Protein AF-K2AJX0-F1 (afdb_monomer)

pLDDT: mean 92.77, std 10.37, range [43.53, 98.56]

Solvent-accessible surface area (backbone atoms only — not comparable to full-atom values): 5645 Å² total; per-residue (Å²): 130,86,60,55,68,61,52,51,39,52,53,49,68,77,39,50,84,44,48,77,87,63,89,62,63,85,75,61,49,71,62,58,52,49,54,27,32,65,66,63,42,57,70,66,51,45,53,52,50,37,73,65,60,33,61,72,53,50,50,53,48,50,52,63,46,68,73,42,97,71,57,95,62,52,71,67,46,52,54,51,51,52,53,51,51,53,54,51,55,61,73,64,70,123

Foldseek 3Di:
DDDLLVLLLVLCVVPCQLPVPDPDSSPDDLLSSLQSCLAGNDPVSVVSNCVSQPLVRSVVSLVVQVPDPDHPHDPVSNVVVVVVSVVVVVVPPD

Mean predicted aligned error: 3.73 Å

Sequence (94 aa):
MQNTRSQLTNFIKSRPYLIWYVKNYQKLSAESIVEHTLNYGDWDDVQKLLSILGIKKTTSIFNKQIDRQRINYRPEVINYFKLYFAHKNKLMKV

Structure (mmCIF, N/CA/C/O backbone):
data_AF-K2AJX0-F1
#
_entry.id   AF-K2AJX0-F1
#
loop_
_atom_site.group_PDB
_atom_site.id
_atom_site.type_symbol
_atom_site.label_atom_id
_atom_site.label_alt_id
_atom_site.label_comp_id
_atom_site.label_asym_id
_atom_site.label_entity_id
_atom_site.label_seq_id
_atom_site.pdbx_PDB_ins_code
_atom_site.Cartn_x
_atom_site.Cartn_y
_atom_site.Cartn_z
_atom_site.occupancy
_atom_site.B_iso_or_equiv
_atom_site.auth_seq_id
_atom_site.auth_comp_id
_atom_site.auth_asym_id
_atom_site.auth_atom_id
_atom_site.pdbx_PDB_model_num
ATOM 1 N N . MET A 1 1 ? -18.753 14.095 -5.152 1.00 43.53 1 MET A N 1
ATOM 2 C CA . MET A 1 1 ? -17.381 13.543 -5.073 1.00 43.53 1 MET A CA 1
ATOM 3 C C . MET A 1 1 ? -17.297 12.684 -3.819 1.00 43.53 1 MET A C 1
ATOM 5 O O . MET A 1 1 ? -17.552 13.213 -2.744 1.00 43.53 1 MET A O 1
ATOM 9 N N . GLN A 1 2 ? -17.047 11.373 -3.921 1.00 53.75 2 GLN A N 1
ATOM 10 C CA . GLN A 1 2 ? -16.841 10.556 -2.716 1.00 53.75 2 GLN A CA 1
ATOM 11 C C . GLN A 1 2 ? -15.562 11.001 -1.990 1.00 53.75 2 GLN A C 1
ATOM 13 O O . GLN A 1 2 ? -14.542 11.281 -2.614 1.00 53.75 2 GLN A O 1
ATOM 18 N N . ASN A 1 3 ? -15.629 11.093 -0.663 1.00 85.12 3 ASN A N 1
ATOM 19 C CA . ASN A 1 3 ? -14.509 11.505 0.177 1.00 85.12 3 ASN A CA 1
ATOM 20 C C . ASN A 1 3 ? -13.492 10.351 0.306 1.00 85.12 3 ASN A C 1
ATOM 22 O O . ASN A 1 3 ? -13.686 9.441 1.116 1.00 85.12 3 ASN A O 1
ATOM 26 N N . THR A 1 4 ? -12.396 10.400 -0.460 1.00 88.38 4 THR A N 1
ATOM 27 C CA . THR A 1 4 ? -11.325 9.381 -0.475 1.00 88.38 4 THR A CA 1
ATOM 28 C C . THR A 1 4 ? -10.775 9.069 0.918 1.00 88.38 4 THR A C 1
ATOM 30 O O . THR A 1 4 ? -10.480 7.914 1.222 1.00 88.38 4 THR A O 1
ATOM 33 N N . ARG A 1 5 ? -10.676 10.069 1.807 1.00 89.00 5 ARG A N 1
ATOM 34 C CA . ARG A 1 5 ? -10.203 9.859 3.185 1.00 89.00 5 ARG A CA 1
ATOM 35 C C . ARG A 1 5 ? -11.154 8.951 3.961 1.00 89.00 5 ARG A C 1
ATOM 37 O O . ARG A 1 5 ? -10.699 8.023 4.620 1.00 89.00 5 ARG A O 1
ATOM 44 N N . SER A 1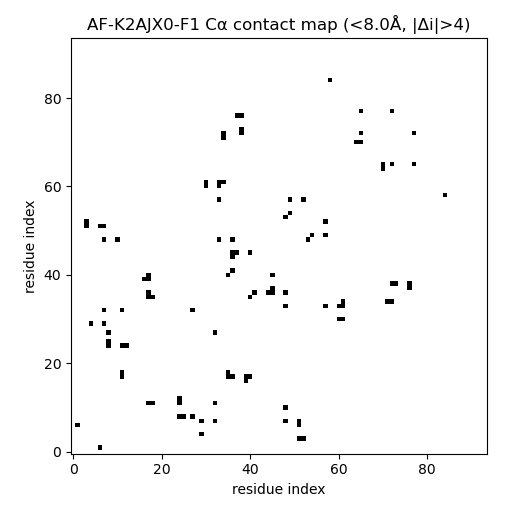 6 ? -12.461 9.192 3.851 1.00 91.56 6 SER A N 1
ATOM 45 C CA . SER A 1 6 ? -13.479 8.347 4.487 1.00 91.56 6 SER A CA 1
ATOM 46 C C . SER A 1 6 ? -13.430 6.914 3.947 1.00 91.56 6 SER A C 1
ATOM 48 O O . SER A 1 6 ? -13.449 5.965 4.729 1.00 91.56 6 SER A O 1
ATOM 50 N N . GLN A 1 7 ? -13.263 6.747 2.630 1.00 95.31 7 GLN A N 1
ATOM 51 C CA . GLN A 1 7 ? -13.135 5.425 2.007 1.00 95.31 7 GLN A CA 1
ATOM 52 C C . GLN A 1 7 ? -11.892 4.668 2.489 1.00 95.31 7 GLN A C 1
ATOM 54 O O . GLN A 1 7 ? -12.000 3.490 2.815 1.00 95.31 7 GLN A O 1
ATOM 59 N N . LEU A 1 8 ? -10.740 5.336 2.603 1.00 95.12 8 LEU A N 1
ATOM 60 C CA . LEU A 1 8 ? -9.518 4.740 3.152 1.00 95.12 8 LEU A CA 1
ATOM 61 C C . LEU A 1 8 ? -9.665 4.356 4.624 1.00 95.12 8 LEU A C 1
ATOM 63 O O . LEU A 1 8 ? -9.253 3.270 5.026 1.00 95.12 8 LEU A O 1
ATOM 67 N N . THR A 1 9 ? -10.282 5.224 5.429 1.00 93.88 9 THR A N 1
ATOM 68 C CA . THR A 1 9 ? -10.565 4.916 6.834 1.00 93.88 9 THR A CA 1
ATOM 69 C C . THR A 1 9 ? -11.487 3.701 6.957 1.00 93.88 9 THR A C 1
ATOM 71 O O . THR A 1 9 ? -11.256 2.852 7.812 1.00 93.88 9 THR A O 1
ATOM 74 N N . ASN A 1 10 ? -12.506 3.575 6.106 1.00 95.19 10 ASN A N 1
ATOM 75 C CA . ASN A 1 10 ? -13.395 2.411 6.115 1.00 95.19 10 ASN A CA 1
ATOM 76 C C . ASN A 1 10 ? -12.685 1.145 5.613 1.00 95.19 10 ASN A C 1
ATOM 78 O O . ASN A 1 10 ? -12.835 0.084 6.215 1.00 95.19 10 ASN A O 1
ATOM 82 N N . PHE A 1 11 ? -11.865 1.270 4.568 1.00 96.69 11 PHE A N 1
ATOM 83 C CA . PHE A 1 11 ? -11.037 0.188 4.040 1.00 96.69 11 PHE A CA 1
ATOM 84 C C . PHE A 1 11 ? -10.149 -0.416 5.131 1.00 96.69 11 PHE A C 1
ATOM 86 O O . PHE A 1 11 ? -10.227 -1.620 5.371 1.00 96.69 11 PHE A O 1
ATOM 93 N N . ILE A 1 12 ? -9.388 0.412 5.853 1.00 95.88 12 ILE A N 1
ATOM 94 C CA . ILE A 1 12 ? -8.466 -0.092 6.875 1.00 95.88 12 ILE A CA 1
ATOM 95 C C . ILE A 1 12 ? -9.198 -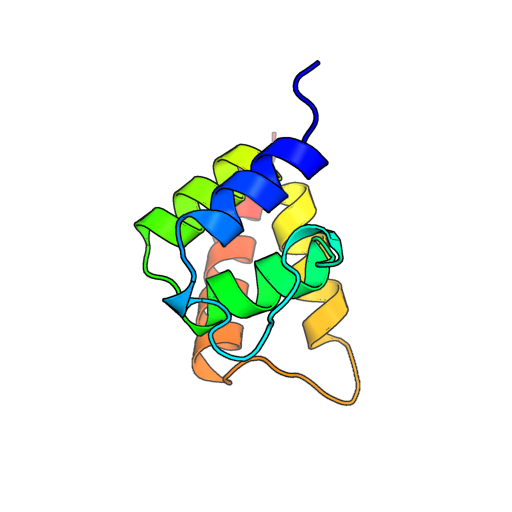0.605 8.124 1.00 95.88 12 ILE A C 1
ATOM 97 O O . ILE A 1 12 ? -8.801 -1.617 8.689 1.00 95.88 12 ILE A O 1
ATOM 101 N N . LYS A 1 13 ? -10.324 0.015 8.513 1.00 94.56 13 LYS A N 1
ATOM 102 C CA . LYS A 1 13 ? -11.174 -0.481 9.613 1.00 94.56 13 LYS A CA 1
ATOM 103 C C . LYS A 1 13 ? -11.685 -1.900 9.363 1.00 94.56 13 LYS A C 1
ATOM 105 O O . LYS A 1 13 ? -11.779 -2.677 10.303 1.00 94.56 13 LYS A O 1
ATOM 110 N N . SER A 1 14 ? -12.013 -2.227 8.112 1.00 95.75 14 SER A N 1
ATOM 111 C CA . SER A 1 14 ? -12.462 -3.573 7.728 1.00 95.75 14 SER A CA 1
ATOM 112 C C . SER A 1 14 ? -11.331 -4.605 7.625 1.00 95.75 14 SER A C 1
ATOM 114 O O . SER A 1 14 ? -11.610 -5.786 7.461 1.00 95.75 14 SER A O 1
ATOM 116 N N . ARG A 1 15 ? -10.066 -4.171 7.706 1.00 96.50 15 ARG A N 1
ATOM 117 C CA . ARG A 1 15 ? -8.868 -4.995 7.477 1.00 96.50 15 ARG A CA 1
ATOM 118 C C . ARG A 1 15 ? -7.828 -4.784 8.585 1.00 96.50 15 ARG A C 1
ATOM 120 O O . ARG A 1 15 ? -6.713 -4.337 8.312 1.00 96.50 15 ARG A O 1
ATOM 127 N N . PRO A 1 16 ? -8.165 -5.081 9.852 1.00 94.44 16 PRO A N 1
ATOM 128 C CA . PRO A 1 16 ? -7.268 -4.828 10.980 1.00 94.44 16 PRO A CA 1
ATOM 129 C C . PRO A 1 16 ? -5.952 -5.616 10.891 1.00 94.44 16 PRO A C 1
ATOM 131 O O . PRO A 1 16 ? -4.936 -5.150 11.399 1.00 94.44 16 PRO A O 1
ATOM 134 N N . TYR A 1 17 ? -5.938 -6.764 10.200 1.00 95.88 17 TYR A N 1
ATOM 135 C CA . TYR A 1 17 ? -4.728 -7.565 9.968 1.00 95.88 17 TYR A CA 1
ATOM 136 C C . TYR A 1 17 ? -3.658 -6.827 9.157 1.00 95.88 17 TYR A C 1
ATOM 138 O O . TYR A 1 17 ? -2.480 -7.131 9.305 1.00 95.88 17 TYR A O 1
ATOM 146 N N . LEU A 1 18 ? -4.031 -5.825 8.354 1.00 96.69 18 LEU A N 1
ATOM 147 C CA . LEU A 1 18 ? -3.054 -4.997 7.650 1.00 96.69 18 LEU A CA 1
ATOM 148 C C . LEU A 1 18 ? -2.260 -4.116 8.616 1.00 96.69 18 LEU A C 1
ATOM 150 O O . LEU A 1 18 ? -1.164 -3.694 8.276 1.00 96.69 18 LEU A 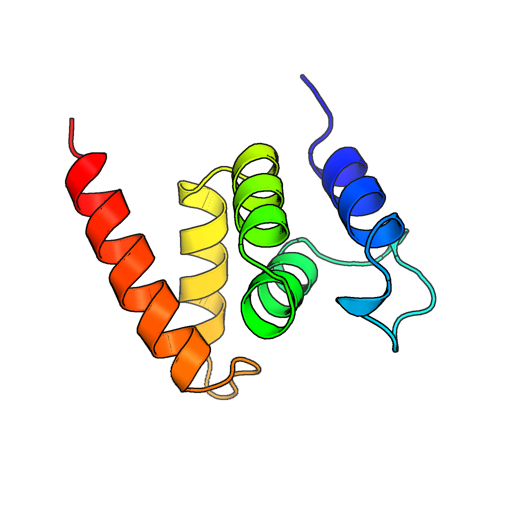O 1
ATOM 154 N N . ILE A 1 19 ? -2.793 -3.801 9.802 1.00 93.50 19 ILE A N 1
ATOM 155 C CA . ILE A 1 19 ? -2.179 -2.833 10.715 1.00 93.50 19 ILE A CA 1
ATOM 156 C C . ILE A 1 19 ? -2.475 -3.135 12.194 1.00 93.50 19 ILE A C 1
ATOM 158 O O . ILE A 1 19 ? -2.932 -2.288 12.963 1.00 93.50 19 ILE A O 1
ATOM 162 N N . TRP A 1 20 ? -2.171 -4.365 12.611 1.00 91.81 20 TRP A N 1
ATOM 163 C CA . TRP A 1 20 ? -2.553 -4.935 13.914 1.00 91.81 20 TRP A CA 1
ATOM 164 C C . TRP A 1 20 ? -2.097 -4.139 15.151 1.00 91.81 20 TRP A C 1
ATOM 166 O O . TRP A 1 20 ? -2.663 -4.294 16.230 1.00 91.81 20 TRP A O 1
ATOM 176 N N . TYR A 1 21 ? -1.080 -3.284 15.023 1.00 87.69 21 TYR A N 1
ATOM 177 C CA . TYR A 1 21 ? -0.497 -2.518 16.130 1.00 87.69 21 TYR A CA 1
ATOM 178 C C . TYR A 1 21 ? -1.087 -1.104 16.296 1.00 87.69 21 TYR A C 1
ATOM 180 O O . TYR A 1 21 ? -0.768 -0.412 17.267 1.00 87.69 21 TYR A O 1
ATOM 188 N N . VAL A 1 22 ? -1.951 -0.645 15.381 1.00 90.38 22 VAL A N 1
ATOM 189 C CA . VAL A 1 22 ? -2.534 0.706 15.438 1.00 90.38 22 VAL A CA 1
ATOM 190 C C . VAL A 1 22 ? -3.923 0.686 16.064 1.00 90.38 22 VAL A C 1
ATOM 192 O O . VAL A 1 22 ? -4.849 0.072 15.553 1.00 90.38 22 VAL A O 1
ATOM 195 N N . LYS A 1 23 ? -4.098 1.462 17.141 1.00 86.50 23 LYS A N 1
ATOM 196 C CA . LYS A 1 23 ? -5.385 1.586 17.849 1.00 86.50 23 LYS A CA 1
ATOM 197 C C . LYS A 1 23 ? -6.344 2.606 17.225 1.00 86.50 23 LYS A C 1
ATOM 199 O O . LYS A 1 23 ? -7.554 2.475 17.366 1.00 86.50 23 LYS A O 1
ATOM 204 N N . ASN A 1 24 ? -5.828 3.649 16.565 1.00 89.81 24 ASN A N 1
ATOM 205 C CA . ASN A 1 24 ?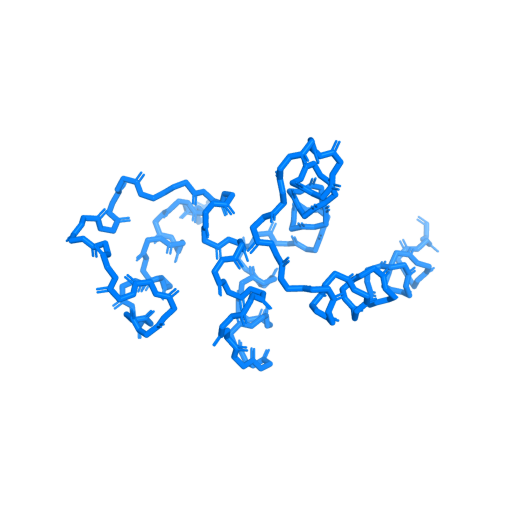 -6.648 4.729 16.006 1.00 89.81 24 ASN A CA 1
ATOM 206 C C . ASN A 1 24 ? -6.506 4.833 14.483 1.00 89.81 24 ASN A C 1
ATOM 208 O O . ASN A 1 24 ? -5.653 5.553 13.962 1.00 89.81 24 ASN A O 1
ATOM 212 N N . TYR A 1 25 ? -7.420 4.173 13.778 1.00 87.88 25 TYR A N 1
ATOM 213 C CA . TYR A 1 25 ? -7.456 4.144 12.317 1.00 87.88 25 TYR A CA 1
ATOM 214 C C . TYR A 1 25 ? -7.771 5.499 11.658 1.00 87.88 25 TYR A C 1
ATOM 216 O O . TYR A 1 25 ? -7.440 5.706 10.495 1.00 87.88 25 TYR A O 1
ATOM 224 N N . GLN A 1 26 ? -8.389 6.450 12.372 1.00 85.44 26 GLN A N 1
ATOM 225 C CA . GLN A 1 26 ? -8.784 7.751 11.801 1.00 85.44 26 GLN A CA 1
ATOM 226 C C . GLN A 1 26 ? -7.594 8.695 11.567 1.00 85.44 26 GLN A C 1
ATOM 228 O O . G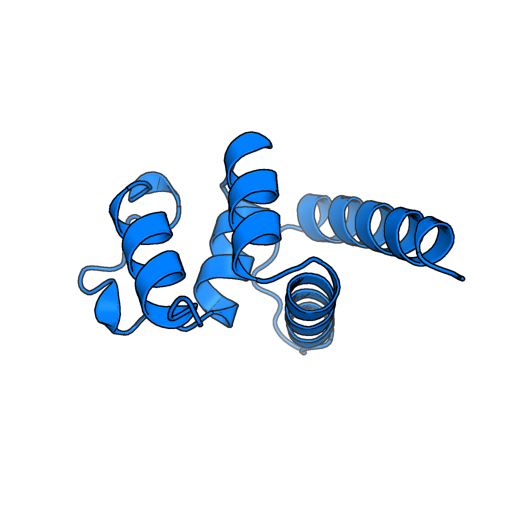LN A 1 26 ? -7.698 9.662 10.803 1.00 85.44 26 GLN A O 1
ATOM 233 N N . LYS A 1 27 ? -6.471 8.423 12.242 1.00 87.38 27 LYS A N 1
ATOM 234 C CA . LYS A 1 27 ? -5.224 9.190 12.138 1.00 87.38 27 LYS A CA 1
ATOM 235 C C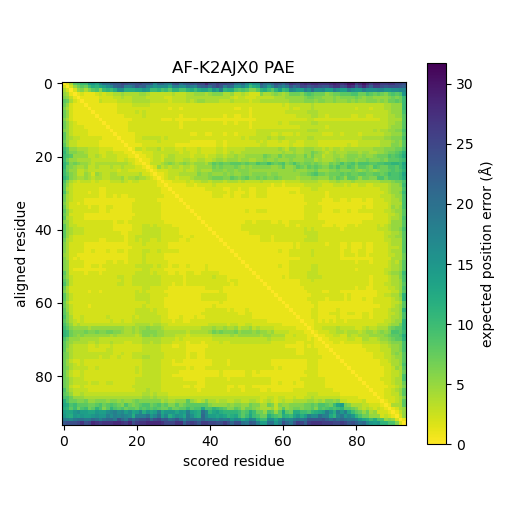 . LYS A 1 27 ? -4.246 8.609 11.111 1.00 87.38 27 LYS A C 1
ATOM 237 O O . LYS A 1 27 ? -3.176 9.180 10.922 1.00 87.38 27 LYS A O 1
ATOM 242 N N . LEU A 1 28 ? -4.595 7.503 10.450 1.00 92.00 28 LEU A N 1
ATOM 243 C CA . LEU A 1 28 ? -3.724 6.882 9.457 1.00 92.00 28 LEU A CA 1
ATOM 244 C C . LEU A 1 28 ? -3.643 7.716 8.183 1.00 92.00 28 LEU A C 1
ATOM 246 O O . LEU A 1 28 ? -4.657 8.126 7.611 1.00 92.00 28 LEU A O 1
ATOM 250 N N . SER A 1 29 ? -2.412 7.949 7.732 1.00 94.75 29 SER A N 1
ATOM 251 C CA . SER A 1 29 ? -2.151 8.578 6.445 1.00 94.75 29 SER A CA 1
ATOM 252 C C . SER A 1 29 ? -2.393 7.589 5.304 1.00 94.75 29 SER A C 1
ATOM 254 O O . SER A 1 29 ? -2.261 6.374 5.464 1.00 94.75 29 SER A O 1
ATOM 256 N N . ALA A 1 30 ? -2.691 8.115 4.114 1.00 96.25 30 ALA A N 1
ATOM 257 C CA . ALA A 1 30 ? -2.765 7.297 2.906 1.00 96.25 30 ALA A CA 1
ATOM 258 C C . ALA A 1 30 ? -1.437 6.570 2.630 1.00 96.25 30 ALA A C 1
ATOM 260 O O . ALA A 1 30 ? -1.452 5.425 2.201 1.00 96.25 30 ALA A O 1
ATOM 261 N N . GLU A 1 31 ? -0.299 7.209 2.923 1.00 96.69 31 GLU A N 1
ATOM 262 C CA . GLU A 1 31 ? 1.037 6.614 2.778 1.00 96.69 31 GLU A CA 1
ATOM 263 C C . GLU A 1 31 ? 1.195 5.361 3.652 1.00 96.69 31 GLU A C 1
ATOM 265 O O . GLU A 1 31 ? 1.635 4.321 3.165 1.00 96.69 31 GLU A O 1
ATOM 270 N N . SER A 1 32 ? 0.765 5.432 4.915 1.00 96.56 32 SER A N 1
ATOM 271 C CA . SER A 1 32 ? 0.797 4.288 5.829 1.00 96.56 32 SER A CA 1
ATOM 272 C C . SER A 1 32 ? -0.122 3.161 5.352 1.00 96.56 32 SER A C 1
ATOM 274 O O . SER A 1 32 ? 0.291 2.004 5.348 1.00 96.56 32 SER A O 1
ATOM 276 N N . ILE A 1 33 ? -1.331 3.486 4.879 1.00 97.56 33 ILE A N 1
ATOM 277 C CA . ILE A 1 33 ? -2.271 2.481 4.359 1.00 97.56 33 ILE A CA 1
ATOM 278 C C . ILE A 1 33 ? -1.714 1.799 3.103 1.00 97.56 33 ILE A C 1
ATOM 280 O O . ILE A 1 33 ? -1.817 0.580 2.995 1.00 97.56 33 ILE A O 1
ATOM 284 N N . VAL A 1 34 ? -1.092 2.545 2.180 1.00 98.38 34 VAL A N 1
ATOM 285 C CA . VAL A 1 34 ? -0.423 1.960 1.003 1.00 98.38 34 VAL A CA 1
ATOM 286 C C . VAL A 1 34 ? 0.678 1.001 1.447 1.00 98.38 34 VAL A C 1
ATOM 288 O O . VAL A 1 34 ? 0.671 -0.150 1.028 1.00 98.38 34 VAL A O 1
ATOM 291 N N . GLU A 1 35 ? 1.566 1.435 2.341 1.00 98.12 35 GLU A N 1
ATOM 292 C CA . GLU A 1 35 ? 2.683 0.612 2.820 1.00 98.12 35 GLU A CA 1
ATOM 293 C C . GLU A 1 35 ? 2.225 -0.726 3.397 1.00 98.12 35 GLU A C 1
ATOM 295 O O . GLU A 1 35 ? 2.724 -1.781 3.012 1.00 98.12 35 GLU A O 1
ATOM 300 N N . HIS A 1 36 ? 1.221 -0.685 4.269 1.00 97.94 36 HIS A N 1
ATOM 301 C CA . HIS A 1 36 ? 0.700 -1.872 4.936 1.00 97.94 36 HIS A CA 1
ATOM 302 C C . HIS A 1 36 ? -0.063 -2.789 3.989 1.00 97.94 36 HIS A C 1
ATOM 304 O O . HIS A 1 36 ? 0.110 -4.002 4.045 1.00 97.94 36 HIS A O 1
ATOM 310 N N . THR A 1 37 ? -0.861 -2.220 3.085 1.00 98.56 37 THR A N 1
ATOM 311 C CA . THR A 1 37 ? -1.605 -3.014 2.101 1.00 98.56 37 THR A CA 1
ATOM 312 C C . THR A 1 37 ? -0.658 -3.751 1.163 1.00 98.56 37 THR A C 1
ATOM 314 O O . THR A 1 37 ? -0.846 -4.934 0.922 1.00 98.56 37 THR A O 1
ATOM 317 N N . LEU A 1 38 ? 0.380 -3.082 0.651 1.00 98.50 38 LEU A N 1
ATOM 318 C CA . LEU A 1 38 ? 1.318 -3.720 -0.275 1.00 98.50 38 LEU A CA 1
ATOM 319 C C . LEU A 1 38 ? 2.236 -4.736 0.427 1.00 98.50 38 LEU A C 1
ATOM 321 O O . LEU A 1 38 ? 2.674 -5.684 -0.213 1.00 98.50 38 LEU A O 1
ATOM 325 N N . ASN A 1 39 ? 2.537 -4.551 1.718 1.00 98.25 39 ASN A N 1
ATOM 326 C CA . ASN A 1 39 ? 3.370 -5.485 2.483 1.00 98.25 39 ASN A CA 1
ATOM 327 C C . ASN A 1 39 ? 2.618 -6.721 2.993 1.00 98.25 39 ASN A C 1
ATOM 329 O O . ASN A 1 39 ? 3.217 -7.792 3.074 1.00 98.25 39 ASN A O 1
ATOM 333 N N . TYR A 1 40 ? 1.364 -6.555 3.421 1.00 97.88 40 TYR A N 1
ATOM 334 C CA . TYR A 1 40 ? 0.648 -7.562 4.215 1.00 97.88 40 TYR A CA 1
ATOM 335 C C . TYR A 1 40 ? -0.705 -7.971 3.635 1.00 97.88 40 TYR A C 1
ATOM 337 O O . TYR A 1 40 ? -1.310 -8.912 4.143 1.00 97.88 40 TYR A O 1
ATOM 345 N N . GLY A 1 41 ? -1.200 -7.254 2.628 1.00 97.88 41 GLY A N 1
ATOM 346 C CA . GLY A 1 41 ? -2.475 -7.554 1.994 1.00 97.88 41 GLY A CA 1
ATOM 347 C C . GLY A 1 41 ? -2.371 -8.644 0.945 1.00 97.88 41 GLY A C 1
ATOM 348 O O . GLY A 1 41 ? -1.297 -8.936 0.415 1.00 97.88 41 GLY A O 1
ATOM 349 N N . ASP A 1 42 ? -3.524 -9.219 0.634 1.00 98.00 42 ASP A N 1
ATOM 350 C CA . ASP A 1 42 ? -3.684 -10.082 -0.527 1.00 98.00 42 ASP A CA 1
ATOM 351 C C . ASP A 1 42 ? -3.954 -9.261 -1.803 1.00 98.00 42 ASP A C 1
ATOM 353 O O . ASP A 1 42 ? -3.888 -8.026 -1.831 1.00 98.00 42 ASP A O 1
ATOM 357 N N . TRP A 1 43 ? -4.227 -9.951 -2.909 1.00 97.94 43 TRP A N 1
ATOM 358 C CA . TRP A 1 43 ? -4.480 -9.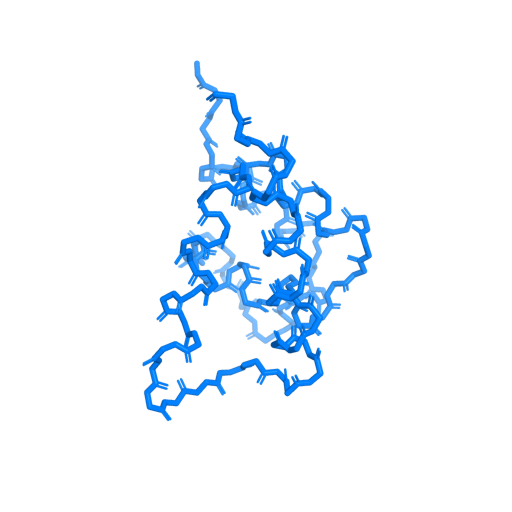274 -4.175 1.00 97.94 43 TRP A CA 1
ATOM 359 C C . TRP A 1 43 ? -5.787 -8.469 -4.181 1.00 97.94 43 TRP A C 1
ATOM 361 O O . TRP A 1 43 ? -5.828 -7.381 -4.766 1.00 97.94 43 TRP A O 1
ATOM 371 N N . ASP A 1 44 ? -6.824 -8.944 -3.493 1.00 98.31 44 ASP A N 1
ATOM 372 C CA . ASP A 1 44 ? -8.114 -8.258 -3.409 1.00 98.31 44 ASP A CA 1
ATOM 373 C C . ASP A 1 44 ? -7.980 -6.946 -2.624 1.00 98.31 44 ASP A C 1
ATOM 375 O O . ASP A 1 44 ? -8.546 -5.914 -3.007 1.00 98.31 44 ASP A O 1
ATOM 379 N N . ASP A 1 45 ? -7.158 -6.936 -1.574 1.00 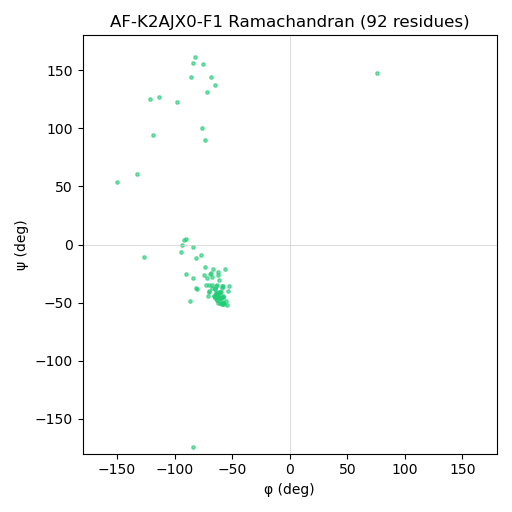98.50 45 ASP A N 1
ATOM 380 C CA . ASP A 1 45 ? -6.799 -5.736 -0.821 1.00 98.50 45 ASP A CA 1
ATOM 381 C C . ASP A 1 45 ? -6.112 -4.696 -1.701 1.00 98.50 45 ASP A C 1
ATOM 383 O O . ASP A 1 45 ? -6.469 -3.510 -1.678 1.00 98.50 45 ASP A O 1
ATOM 387 N N . VAL A 1 46 ? -5.154 -5.140 -2.518 1.00 98.44 46 VAL A N 1
ATOM 388 C CA . VAL A 1 46 ? -4.433 -4.280 -3.461 1.00 98.44 46 VAL A CA 1
ATOM 389 C C . VAL A 1 46 ? -5.395 -3.704 -4.496 1.00 98.44 46 VAL A C 1
ATOM 391 O O . VAL A 1 46 ? -5.396 -2.491 -4.727 1.00 98.44 46 VAL A O 1
ATOM 394 N N . GLN A 1 47 ? -6.252 -4.529 -5.100 1.00 98.19 47 GLN A N 1
ATOM 395 C CA . GLN A 1 47 ? -7.249 -4.061 -6.063 1.00 98.19 47 GLN A CA 1
ATOM 396 C C . GLN A 1 47 ? -8.216 -3.061 -5.428 1.00 98.19 47 GLN A C 1
ATOM 398 O O . GLN A 1 47 ? -8.520 -2.020 -6.023 1.00 98.19 47 GLN A O 1
ATOM 403 N N . LYS A 1 48 ? -8.652 -3.317 -4.190 1.00 98.38 48 LYS A N 1
ATOM 404 C CA . LYS A 1 48 ? -9.541 -2.405 -3.478 1.00 98.38 48 LYS A CA 1
ATOM 405 C C . LYS A 1 48 ? -8.858 -1.076 -3.173 1.00 98.38 48 LYS A C 1
ATOM 407 O O . LYS A 1 48 ? -9.457 -0.030 -3.433 1.00 98.38 48 LYS A O 1
ATOM 412 N N . LEU A 1 49 ? -7.610 -1.087 -2.709 1.00 98.25 49 LEU A N 1
ATOM 413 C CA . LEU A 1 49 ? -6.819 0.125 -2.500 1.00 98.25 49 LEU A CA 1
ATOM 414 C C . LEU A 1 49 ? -6.670 0.928 -3.800 1.00 98.25 49 LEU A C 1
ATOM 416 O O . LEU A 1 49 ? -6.882 2.143 -3.806 1.00 98.25 49 LEU A O 1
ATOM 420 N N . LEU A 1 50 ? -6.357 0.256 -4.912 1.00 97.00 50 LEU A N 1
ATOM 421 C CA . LEU A 1 50 ? -6.238 0.884 -6.230 1.00 97.00 50 LEU A CA 1
ATOM 422 C C . LEU A 1 50 ? -7.564 1.486 -6.710 1.00 97.00 50 LEU A C 1
ATOM 424 O O . LEU A 1 50 ? -7.540 2.546 -7.328 1.00 97.00 50 LEU A O 1
ATOM 428 N N . SER A 1 51 ? -8.710 0.877 -6.389 1.00 97.25 51 SER A N 1
ATOM 429 C CA . SER A 1 51 ? -10.029 1.450 -6.704 1.00 97.25 51 SER A CA 1
ATOM 430 C C . SER A 1 51 ? -10.338 2.734 -5.920 1.00 97.25 51 SER A C 1
ATOM 432 O O . SER A 1 51 ? -11.085 3.580 -6.401 1.00 97.25 51 SER A O 1
ATOM 434 N N . ILE A 1 52 ? -9.759 2.892 -4.721 1.00 97.00 52 ILE A N 1
ATOM 435 C CA . ILE A 1 52 ? -9.988 4.048 -3.840 1.00 97.00 52 ILE A CA 1
ATOM 436 C C . ILE A 1 52 ? -9.036 5.201 -4.179 1.00 97.00 52 ILE A C 1
ATOM 438 O O . ILE A 1 52 ? -9.465 6.348 -4.283 1.00 97.00 52 ILE A O 1
ATOM 442 N N . LEU A 1 53 ? -7.737 4.914 -4.311 1.00 96.31 53 LEU A N 1
ATOM 443 C CA . LEU A 1 53 ? -6.704 5.932 -4.544 1.00 96.31 53 LEU A CA 1
ATOM 444 C C . LEU A 1 53 ? -6.444 6.210 -6.023 1.00 96.31 53 LEU A C 1
ATOM 446 O O . LEU A 1 53 ? -5.953 7.284 -6.374 1.00 96.31 53 LEU A O 1
ATOM 450 N N . GLY A 1 54 ? -6.730 5.239 -6.882 1.00 95.50 54 GLY A N 1
ATOM 451 C CA . GLY A 1 54 ? -6.250 5.228 -8.250 1.00 95.50 54 GLY A CA 1
ATOM 452 C C . GLY A 1 54 ? -4.775 4.839 -8.337 1.00 95.50 54 GLY A C 1
ATOM 453 O O . GLY A 1 54 ? -3.939 5.168 -7.491 1.00 95.50 54 GLY A O 1
ATOM 454 N N . ILE A 1 55 ? -4.432 4.168 -9.432 1.00 94.88 55 ILE A N 1
ATOM 455 C CA . ILE A 1 55 ? -3.083 3.650 -9.660 1.00 94.88 55 ILE A CA 1
ATOM 456 C C . ILE A 1 55 ? -2.009 4.745 -9.678 1.00 94.88 55 ILE A C 1
ATOM 458 O O . ILE A 1 55 ? -0.977 4.579 -9.039 1.00 94.88 55 ILE A O 1
ATOM 462 N N . LYS A 1 56 ? -2.273 5.904 -10.300 1.00 94.50 56 LYS A N 1
ATOM 463 C CA . LYS A 1 56 ? -1.311 7.021 -10.365 1.00 94.50 56 LYS A CA 1
ATOM 464 C C . LYS A 1 56 ? -0.897 7.499 -8.968 1.00 94.50 56 LYS A C 1
ATOM 466 O O . LYS A 1 56 ? 0.288 7.714 -8.711 1.00 94.50 56 LYS A O 1
ATOM 471 N N . LYS A 1 57 ? -1.863 7.643 -8.051 1.00 96.44 57 LYS A N 1
ATOM 472 C CA . LYS A 1 57 ? -1.595 8.105 -6.683 1.00 96.44 57 LYS A CA 1
ATOM 473 C C . LYS A 1 57 ? -0.868 7.040 -5.870 1.00 96.44 57 LYS A C 1
ATOM 475 O O . LYS A 1 57 ? 0.106 7.378 -5.200 1.00 96.44 57 LYS A O 1
ATOM 480 N N . THR A 1 58 ? -1.294 5.780 -5.964 1.00 97.94 58 THR A N 1
ATOM 481 C CA . THR A 1 58 ? -0.636 4.660 -5.277 1.00 97.94 58 THR A CA 1
ATOM 482 C C . THR A 1 58 ? 0.813 4.499 -5.737 1.00 97.94 58 THR A C 1
ATOM 484 O O . THR A 1 58 ? 1.702 4.425 -4.895 1.00 97.94 58 THR A O 1
ATOM 487 N N . THR A 1 59 ? 1.084 4.548 -7.047 1.00 97.25 59 THR A N 1
ATOM 488 C CA . THR A 1 59 ? 2.451 4.483 -7.590 1.00 97.25 59 THR A CA 1
ATOM 489 C C . THR A 1 59 ? 3.313 5.659 -7.127 1.00 97.25 59 THR A C 1
ATOM 491 O O . THR A 1 59 ? 4.464 5.460 -6.753 1.00 97.25 59 THR A O 1
ATOM 494 N N . SER A 1 60 ? 2.768 6.881 -7.099 1.00 97.50 60 SER A N 1
ATOM 495 C CA . SER A 1 60 ? 3.492 8.058 -6.597 1.00 97.50 60 SER A CA 1
ATOM 496 C C . SER A 1 60 ? 3.874 7.919 -5.117 1.00 97.50 60 SER A C 1
ATOM 498 O O . SER A 1 60 ? 5.012 8.212 -4.751 1.00 97.50 60 SER A O 1
ATOM 500 N N . ILE A 1 61 ? 2.951 7.433 -4.278 1.00 98.25 61 ILE A N 1
ATOM 501 C CA . ILE A 1 61 ? 3.205 7.164 -2.856 1.00 98.25 61 ILE A CA 1
ATOM 502 C C . ILE A 1 61 ? 4.282 6.085 -2.692 1.00 98.25 61 ILE A C 1
ATOM 504 O O . ILE A 1 61 ? 5.260 6.315 -1.983 1.00 98.25 61 ILE A O 1
ATOM 508 N N . PHE A 1 62 ? 4.127 4.954 -3.385 1.00 98.31 62 PHE A N 1
ATOM 509 C CA . PHE A 1 62 ? 5.072 3.841 -3.339 1.00 98.31 62 PHE A CA 1
ATOM 510 C C . PHE A 1 62 ? 6.487 4.288 -3.730 1.00 98.31 62 PHE A C 1
ATOM 512 O O . PHE A 1 62 ? 7.418 4.096 -2.952 1.00 98.31 62 PHE A O 1
ATOM 519 N N . ASN A 1 63 ? 6.640 4.976 -4.869 1.00 97.62 63 ASN A N 1
ATOM 520 C CA . ASN A 1 63 ? 7.934 5.486 -5.335 1.00 97.62 63 ASN A CA 1
ATOM 521 C C . ASN A 1 63 ? 8.578 6.433 -4.312 1.00 97.62 63 ASN A C 1
ATOM 523 O O . ASN A 1 63 ? 9.748 6.272 -3.983 1.00 97.62 63 ASN A O 1
ATOM 527 N N . LYS A 1 64 ? 7.804 7.367 -3.741 1.00 97.75 64 LYS A N 1
ATOM 528 C CA . LYS A 1 64 ? 8.287 8.286 -2.695 1.00 97.75 64 LYS A CA 1
ATOM 529 C C . LYS A 1 64 ? 8.760 7.553 -1.434 1.00 97.75 64 LYS A C 1
ATOM 531 O O . LYS A 1 64 ? 9.590 8.078 -0.697 1.00 97.75 64 LYS A O 1
ATOM 536 N N . GLN A 1 65 ? 8.187 6.398 -1.111 1.00 97.75 65 GLN A N 1
ATOM 537 C CA . GLN A 1 65 ? 8.554 5.640 0.085 1.00 97.75 65 GLN A CA 1
ATOM 538 C C . GLN A 1 65 ? 9.815 4.796 -0.120 1.00 97.75 65 GLN A C 1
ATOM 540 O O . GLN A 1 65 ? 10.622 4.711 0.801 1.00 97.75 65 GLN A O 1
ATOM 545 N N . ILE A 1 66 ? 10.006 4.216 -1.308 1.00 97.56 66 ILE A N 1
ATOM 546 C CA . ILE A 1 66 ? 11.193 3.401 -1.621 1.00 97.56 66 ILE A CA 1
ATOM 547 C C . ILE A 1 66 ? 12.432 4.228 -1.999 1.00 97.56 66 ILE A C 1
ATOM 549 O O . ILE A 1 66 ? 13.519 3.672 -2.082 1.00 97.56 66 ILE A O 1
ATOM 553 N N . ASP A 1 67 ? 12.276 5.532 -2.232 1.00 96.88 67 ASP A N 1
ATOM 554 C CA . ASP A 1 67 ? 13.374 6.475 -2.511 1.00 96.88 67 ASP A CA 1
ATOM 555 C C . ASP A 1 67 ? 14.041 7.020 -1.228 1.00 96.88 67 ASP A C 1
ATOM 557 O O . ASP A 1 67 ? 14.989 7.798 -1.259 1.00 96.88 67 ASP A O 1
ATOM 561 N N . ARG A 1 68 ? 13.536 6.629 -0.052 1.00 94.62 68 ARG A N 1
ATOM 562 C CA . ARG A 1 68 ? 14.057 7.079 1.246 1.00 94.62 68 ARG A CA 1
ATOM 563 C C . ARG A 1 68 ? 15.246 6.231 1.687 1.00 94.62 68 ARG A C 1
ATOM 565 O O . ARG A 1 68 ? 15.336 5.053 1.368 1.00 94.62 68 ARG A O 1
ATOM 572 N N . GLN A 1 69 ? 16.090 6.800 2.552 1.00 93.50 69 GLN A N 1
ATOM 573 C CA . GLN A 1 69 ? 17.206 6.076 3.179 1.00 93.50 69 GLN A CA 1
ATOM 574 C C . GLN A 1 69 ? 16.744 4.854 3.995 1.00 93.50 69 GLN A C 1
ATOM 576 O O . GLN A 1 69 ? 17.439 3.843 4.043 1.00 93.50 69 GLN A O 1
ATOM 581 N N . ARG A 1 70 ? 15.579 4.946 4.653 1.00 93.12 70 ARG A N 1
ATOM 582 C CA . ARG A 1 70 ? 14.948 3.831 5.373 1.00 93.12 70 ARG A CA 1
ATOM 583 C C . ARG A 1 70 ? 13.648 3.453 4.684 1.00 93.12 70 ARG A C 1
ATOM 585 O O . ARG A 1 70 ? 12.786 4.310 4.487 1.00 93.12 70 ARG A O 1
ATOM 592 N N . ILE A 1 71 ? 13.523 2.170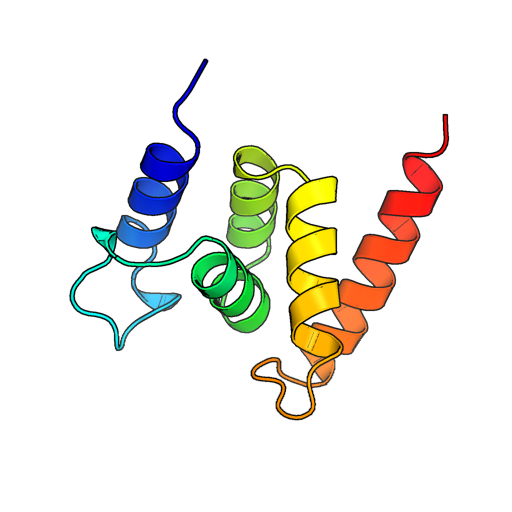 4.363 1.00 96.00 71 ILE A N 1
ATOM 593 C CA . ILE A 1 71 ? 12.412 1.612 3.599 1.00 96.00 71 ILE A CA 1
ATOM 594 C C . ILE A 1 71 ? 11.741 0.538 4.458 1.00 96.00 71 ILE A C 1
ATOM 596 O O . ILE A 1 71 ? 12.398 -0.395 4.907 1.00 96.00 71 ILE A O 1
ATOM 600 N N . ASN A 1 72 ? 10.434 0.671 4.675 1.00 95.94 72 ASN A N 1
ATOM 601 C CA . ASN A 1 72 ? 9.634 -0.265 5.479 1.00 95.94 72 ASN A CA 1
ATOM 602 C C . ASN A 1 72 ? 9.006 -1.391 4.638 1.00 95.94 72 ASN A C 1
ATOM 604 O O . ASN A 1 72 ? 8.208 -2.184 5.137 1.00 95.94 72 ASN A O 1
ATOM 608 N N . TYR A 1 73 ? 9.312 -1.440 3.343 1.00 97.69 73 TYR A N 1
ATOM 609 C CA . TYR A 1 73 ? 8.867 -2.502 2.452 1.00 97.69 73 TYR A CA 1
ATOM 610 C C . TYR A 1 73 ? 9.813 -3.690 2.494 1.00 97.69 73 TYR A C 1
ATOM 612 O O . TYR A 1 73 ? 11.032 -3.522 2.542 1.00 97.69 73 TYR A O 1
ATOM 620 N N . ARG A 1 74 ? 9.248 -4.892 2.386 1.00 97.56 74 ARG A N 1
ATOM 621 C CA . ARG A 1 74 ? 10.055 -6.094 2.172 1.00 97.56 74 ARG A CA 1
ATOM 622 C C . ARG A 1 74 ? 10.694 -6.066 0.773 1.00 97.56 74 ARG A C 1
ATOM 624 O O . ARG A 1 74 ? 10.042 -5.593 -0.165 1.00 97.56 74 ARG A O 1
ATOM 631 N N . PRO A 1 75 ? 11.931 -6.557 0.581 1.00 97.81 75 PRO A N 1
ATOM 632 C CA . PRO A 1 75 ? 12.602 -6.518 -0.723 1.00 97.81 75 PRO A CA 1
ATOM 633 C C . PRO A 1 75 ? 11.787 -7.145 -1.866 1.00 97.81 75 PRO A C 1
ATOM 635 O O . PRO A 1 75 ? 11.721 -6.588 -2.964 1.00 97.81 75 PRO A O 1
ATOM 638 N N . GLU A 1 76 ? 11.112 -8.262 -1.601 1.00 97.94 76 GLU A N 1
ATOM 639 C CA . GLU A 1 76 ? 10.252 -8.965 -2.554 1.00 97.94 76 GLU A CA 1
ATOM 640 C C . GLU A 1 76 ? 9.025 -8.135 -2.964 1.00 97.94 76 GLU A C 1
ATOM 642 O O . GLU A 1 76 ? 8.676 -8.085 -4.146 1.00 97.94 76 GLU A O 1
ATOM 647 N N . VAL A 1 77 ? 8.435 -7.400 -2.015 1.00 98.38 77 VAL A N 1
ATOM 648 C CA . VAL A 1 77 ? 7.310 -6.479 -2.244 1.00 98.38 77 VAL A CA 1
ATOM 649 C C . VAL A 1 77 ? 7.764 -5.321 -3.130 1.00 98.38 77 VAL A C 1
ATOM 651 O O . VAL A 1 77 ? 7.093 -4.986 -4.108 1.00 98.38 77 VAL A O 1
ATOM 654 N N . ILE A 1 78 ? 8.941 -4.747 -2.847 1.00 98.44 78 ILE A N 1
ATOM 655 C CA . ILE A 1 78 ? 9.523 -3.683 -3.677 1.00 98.44 78 ILE A CA 1
ATOM 656 C C . ILE A 1 78 ? 9.703 -4.177 -5.112 1.00 98.44 78 ILE A C 1
ATOM 658 O O . ILE A 1 78 ? 9.297 -3.491 -6.051 1.00 98.44 78 ILE A O 1
ATOM 662 N N . ASN A 1 79 ? 10.313 -5.351 -5.287 1.00 98.44 79 ASN A N 1
ATOM 663 C CA . ASN A 1 79 ? 10.572 -5.912 -6.607 1.00 98.44 79 ASN A CA 1
ATOM 664 C C . ASN A 1 79 ? 9.271 -6.137 -7.391 1.00 98.44 79 ASN A C 1
ATOM 666 O O . ASN A 1 79 ? 9.132 -5.648 -8.514 1.00 98.44 79 ASN A O 1
ATOM 670 N N . TYR A 1 80 ? 8.292 -6.807 -6.777 1.00 98.31 80 TYR A N 1
ATOM 671 C CA . TYR A 1 80 ? 7.007 -7.087 -7.412 1.00 98.31 80 TYR A CA 1
ATOM 672 C C . TYR A 1 80 ? 6.289 -5.801 -7.839 1.00 98.31 80 TYR A C 1
ATOM 674 O O . TYR A 1 80 ? 5.917 -5.651 -9.006 1.00 98.31 80 TYR A O 1
ATOM 682 N N . PHE A 1 81 ? 6.138 -4.833 -6.930 1.00 98.31 81 PHE A N 1
ATOM 683 C CA . PHE A 1 81 ? 5.374 -3.623 -7.231 1.00 98.31 81 PHE A CA 1
ATOM 684 C C . PHE A 1 81 ? 6.106 -2.649 -8.157 1.00 98.31 81 PHE A C 1
ATOM 686 O O . PHE A 1 81 ? 5.443 -1.959 -8.934 1.00 98.31 81 PHE A O 1
ATOM 693 N N . LYS A 1 82 ? 7.448 -2.650 -8.190 1.00 97.75 82 LYS A N 1
ATOM 694 C CA . LYS A 1 82 ? 8.209 -1.964 -9.249 1.00 97.75 82 LYS A CA 1
ATOM 695 C C . LYS A 1 82 ? 7.831 -2.496 -10.632 1.00 97.75 82 LYS A C 1
ATOM 697 O O . LYS A 1 82 ? 7.488 -1.704 -11.511 1.00 97.75 82 LYS A O 1
ATOM 702 N N . LEU A 1 83 ? 7.845 -3.818 -10.818 1.00 97.75 83 LEU A N 1
ATOM 703 C CA . LEU A 1 83 ? 7.492 -4.454 -12.092 1.00 97.75 83 LEU A CA 1
ATOM 704 C C . LEU A 1 83 ? 6.018 -4.228 -12.447 1.00 97.75 83 LEU A C 1
ATOM 706 O O . LEU A 1 83 ? 5.703 -3.818 -13.566 1.00 97.75 83 LEU A O 1
ATOM 710 N N . TYR A 1 84 ? 5.119 -4.427 -11.481 1.00 96.88 84 TYR A N 1
ATOM 711 C CA . TYR A 1 84 ? 3.684 -4.239 -11.668 1.00 96.88 84 TYR A CA 1
ATOM 712 C C . TYR A 1 84 ? 3.346 -2.808 -12.107 1.00 96.88 84 TYR A C 1
ATOM 714 O O . TYR A 1 84 ? 2.663 -2.612 -13.117 1.00 96.88 84 TYR A O 1
ATOM 722 N N . PHE A 1 85 ? 3.849 -1.792 -11.397 1.00 96.00 85 PHE A N 1
ATOM 723 C CA . PHE A 1 85 ? 3.568 -0.401 -11.747 1.00 96.00 85 PHE A CA 1
ATOM 724 C C . PHE A 1 85 ? 4.255 0.024 -13.047 1.00 96.00 85 PHE A C 1
ATOM 726 O O . PHE A 1 85 ? 3.647 0.761 -13.821 1.00 96.00 85 PHE A O 1
ATOM 733 N N . ALA A 1 86 ? 5.459 -0.472 -13.349 1.00 93.62 86 ALA A N 1
ATOM 734 C CA . ALA A 1 86 ? 6.097 -0.233 -14.644 1.00 93.62 86 ALA A CA 1
ATOM 735 C C . ALA A 1 86 ? 5.254 -0.793 -15.804 1.00 93.62 86 ALA A C 1
ATOM 737 O O . ALA A 1 86 ? 4.998 -0.088 -16.784 1.00 93.62 86 ALA A O 1
ATOM 738 N N . HIS A 1 87 ? 4.757 -2.027 -15.668 1.00 93.69 87 HIS A N 1
ATOM 739 C CA . HIS A 1 87 ? 3.896 -2.657 -16.665 1.00 93.69 87 HIS A CA 1
ATOM 740 C C . HIS A 1 87 ? 2.572 -1.899 -16.840 1.00 93.69 87 HIS A C 1
ATOM 742 O O . HIS A 1 87 ? 2.185 -1.570 -17.961 1.00 93.69 87 HIS A O 1
ATOM 748 N N . LYS A 1 88 ? 1.894 -1.544 -15.743 1.00 89.12 88 LYS A N 1
ATOM 749 C CA . LYS A 1 88 ? 0.636 -0.786 -15.811 1.00 89.12 88 LYS A CA 1
ATOM 750 C C . LYS A 1 88 ? 0.823 0.620 -16.381 1.00 89.12 88 LYS A C 1
ATOM 752 O O . LYS A 1 88 ? -0.006 1.057 -17.172 1.00 89.12 88 LYS A O 1
ATOM 757 N N . ASN A 1 89 ? 1.913 1.310 -16.047 1.00 82.81 89 ASN A N 1
ATOM 758 C CA . ASN A 1 89 ? 2.216 2.623 -16.619 1.00 82.81 89 ASN A CA 1
ATOM 759 C C . ASN A 1 89 ? 2.464 2.548 -18.127 1.00 82.81 89 ASN A C 1
ATOM 761 O O . ASN A 1 89 ? 2.055 3.456 -18.842 1.00 82.81 89 ASN A O 1
ATOM 765 N N . LYS A 1 90 ? 3.080 1.465 -18.624 1.00 82.38 90 LYS A N 1
ATOM 766 C CA . LYS A 1 90 ? 3.212 1.220 -20.067 1.00 82.38 90 LYS A CA 1
ATOM 767 C C . LYS A 1 90 ? 1.845 1.061 -20.742 1.00 82.38 90 LYS A C 1
ATOM 769 O O . LYS A 1 90 ? 1.647 1.635 -21.804 1.00 82.38 90 LYS A O 1
ATOM 774 N N . LEU A 1 91 ? 0.912 0.336 -20.120 1.00 71.69 91 LEU A N 1
ATOM 775 C CA . LEU A 1 91 ? -0.445 0.124 -20.649 1.00 71.69 91 LEU A CA 1
ATOM 776 C C . LEU A 1 91 ? -1.323 1.386 -20.635 1.00 71.69 91 LEU A C 1
ATOM 778 O O . LEU A 1 91 ? -2.250 1.487 -21.427 1.00 71.69 91 LEU A O 1
ATOM 782 N N . MET A 1 92 ? -1.048 2.341 -19.743 1.00 69.50 92 MET A N 1
ATOM 783 C CA . MET A 1 92 ? -1.805 3.596 -19.629 1.00 69.50 92 MET A CA 1
ATOM 784 C C . MET A 1 92 ? -1.253 4.742 -20.493 1.00 69.50 92 MET A C 1
ATOM 786 O O . MET A 1 92 ? -1.749 5.862 -20.376 1.00 69.50 92 MET A O 1
ATOM 790 N N . LYS A 1 93 ? -0.226 4.503 -21.324 1.00 56.69 93 LYS A N 1
ATOM 791 C CA . LYS A 1 93 ? 0.237 5.482 -22.318 1.00 56.69 93 LYS A CA 1
ATOM 792 C C . LYS A 1 93 ? -0.771 5.554 -23.475 1.00 56.69 93 LYS A C 1
ATOM 794 O O . LYS A 1 93 ? -0.641 4.808 -24.441 1.00 56.69 93 LYS A O 1
ATOM 799 N N . VAL A 1 94 ? -1.756 6.442 -23.333 1.00 47.66 94 VAL A N 1
ATOM 800 C CA . VAL A 1 94 ? -2.501 7.101 -24.421 1.00 47.66 94 VAL A CA 1
ATOM 801 C C . VAL A 1 94 ? -2.156 8.579 -24.355 1.00 47.66 94 VAL A C 1
ATOM 803 O O . VAL A 1 94 ? -2.141 9.104 -23.215 1.00 47.66 94 VAL A O 1
#

Secondary structure (DSSP, 8-state):
---HHHHHHHHHHT-GGGGTT-S-GGG--HHHHHHHHHHH--HHHHHHHHHHH-HHHHHHHHHHHHTSSS--S-HHHHHHHHHHHHHHHHHT--

Radius of gyration: 13.17 Å; Cα contacts (8 Å, |Δi|>4): 55; chains: 1; bounding box: 35×24×42 Å